Protein AF-A0A7L3PLE3-F1 (afdb_monomer_lite)

Structure (mmCIF, N/CA/C/O backbone):
data_AF-A0A7L3PLE3-F1
#
_entry.id   AF-A0A7L3PLE3-F1
#
loop_
_atom_site.group_PDB
_atom_site.id
_atom_site.type_symbol
_atom_site.label_atom_id
_atom_site.label_alt_id
_atom_site.label_comp_id
_atom_site.label_asym_id
_atom_site.label_entity_id
_atom_site.label_seq_id
_atom_site.pdbx_PDB_ins_code
_atom_site.Cartn_x
_atom_site.Cartn_y
_atom_site.Cartn_z
_atom_site.occupancy
_atom_site.B_iso_or_equiv
_atom_site.auth_seq_id
_atom_site.auth_comp_id
_atom_site.auth_asym_id
_atom_site.auth_atom_id
_atom_site.pdbx_PDB_model_num
ATOM 1 N N . ARG A 1 1 ? 5.176 6.573 13.382 1.00 50.59 1 ARG A N 1
ATOM 2 C CA . ARG A 1 1 ? 4.150 7.516 12.869 1.00 50.59 1 ARG A CA 1
ATOM 3 C C . ARG A 1 1 ? 3.303 6.745 11.863 1.00 50.59 1 ARG A C 1
ATOM 5 O O . ARG A 1 1 ? 3.890 6.199 10.942 1.00 50.59 1 ARG A O 1
ATOM 12 N N . GLY A 1 2 ? 2.000 6.578 12.108 1.00 58.78 2 GLY A N 1
ATOM 13 C CA . GLY A 1 2 ? 1.103 5.832 11.211 1.00 58.78 2 GLY A CA 1
ATOM 14 C C . GLY A 1 2 ? 0.739 6.632 9.957 1.00 58.78 2 GLY A C 1
ATOM 15 O O . GLY A 1 2 ? 0.908 7.849 9.949 1.00 58.78 2 GLY A O 1
ATOM 16 N N . LEU A 1 3 ? 0.253 5.943 8.919 1.00 67.19 3 LEU A N 1
ATOM 17 C CA . LEU A 1 3 ? -0.125 6.536 7.626 1.00 67.19 3 LEU A CA 1
ATOM 18 C C . LEU A 1 3 ? -1.317 7.507 7.739 1.00 67.19 3 LEU A C 1
ATOM 20 O O . LEU A 1 3 ? -1.424 8.447 6.960 1.00 67.19 3 LEU A O 1
ATOM 24 N N . PHE A 1 4 ? -2.172 7.305 8.745 1.00 73.00 4 PHE A N 1
ATOM 25 C CA . PHE A 1 4 ? -3.330 8.145 9.034 1.00 73.00 4 PHE A CA 1
ATOM 26 C C .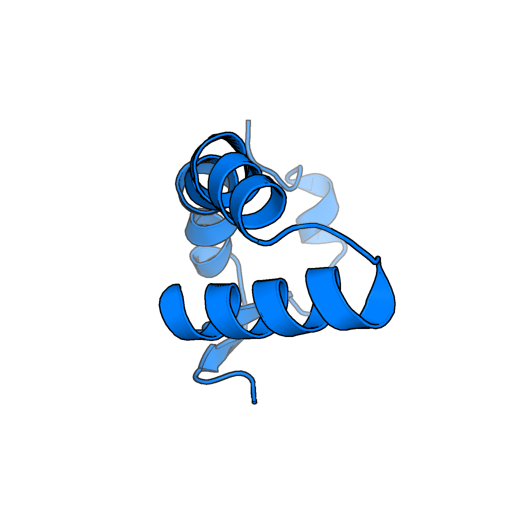 PHE A 1 4 ? -3.194 8.755 10.437 1.00 73.00 4 PHE A C 1
ATOM 28 O O . PHE A 1 4 ? -3.075 8.003 11.413 1.00 73.00 4 PHE A O 1
ATOM 35 N N . PRO A 1 5 ? -3.170 10.093 10.583 1.00 74.88 5 PRO A N 1
ATOM 36 C CA . PRO A 1 5 ? -3.170 10.724 11.898 1.00 74.88 5 PRO A CA 1
ATOM 37 C C . PRO A 1 5 ? -4.484 10.418 12.646 1.00 74.88 5 PRO A C 1
ATOM 39 O O . PRO A 1 5 ? -5.533 10.350 12.004 1.00 74.88 5 PRO A O 1
ATOM 42 N N . PRO A 1 6 ? -4.479 10.285 13.987 1.00 72.06 6 PRO A N 1
ATOM 43 C CA . PRO A 1 6 ? -5.666 9.885 14.755 1.00 72.06 6 PRO A CA 1
ATOM 44 C C . PRO A 1 6 ? -6.910 10.746 14.494 1.00 72.06 6 PRO A C 1
ATOM 46 O O . PRO A 1 6 ? -8.003 10.211 14.348 1.00 72.06 6 PRO A O 1
ATOM 49 N N . LEU A 1 7 ? -6.726 12.062 14.348 1.00 71.44 7 LEU A N 1
ATOM 50 C CA . LEU A 1 7 ? -7.798 13.012 14.028 1.00 71.44 7 LEU A CA 1
ATOM 51 C C . LEU A 1 7 ? -8.479 12.710 12.685 1.00 71.44 7 LEU A C 1
ATOM 53 O O . LEU A 1 7 ? -9.687 12.858 12.574 1.00 71.44 7 LEU A O 1
ATOM 57 N N . SER A 1 8 ? -7.736 12.237 11.678 1.00 75.88 8 SER A N 1
ATOM 58 C CA . SER A 1 8 ? -8.323 11.901 10.372 1.00 75.88 8 SER A CA 1
ATOM 59 C C . SER A 1 8 ? -9.241 10.683 10.436 1.00 75.88 8 SER A C 1
ATOM 61 O O . SER A 1 8 ? -10.240 10.646 9.733 1.00 75.88 8 SER A O 1
ATOM 63 N N . LEU A 1 9 ? -8.946 9.717 11.312 1.00 82.19 9 LEU A N 1
ATOM 64 C CA . LEU A 1 9 ? -9.758 8.508 11.469 1.00 82.19 9 LEU A CA 1
ATOM 65 C C . LEU A 1 9 ? -11.068 8.777 12.215 1.00 82.19 9 LEU A C 1
ATOM 67 O O . LEU A 1 9 ? -12.038 8.062 11.997 1.00 82.19 9 LEU A O 1
ATOM 71 N N . GLN A 1 10 ? -11.097 9.797 13.076 1.00 84.75 10 GLN A N 1
ATOM 72 C CA . GLN A 1 10 ? -12.297 10.208 13.814 1.00 84.75 10 GLN A CA 1
ATOM 73 C C . GLN A 1 10 ? -13.324 10.929 12.933 1.00 84.75 10 GLN A C 1
ATOM 75 O O . GLN A 1 10 ? -14.481 11.031 13.318 1.00 84.75 10 GLN A O 1
ATOM 80 N N . LEU A 1 11 ? -12.905 11.416 11.762 1.00 90.12 11 LEU A N 1
ATOM 81 C CA . LEU A 1 11 ? -13.778 12.063 10.781 1.00 90.12 11 LEU A CA 1
ATOM 82 C C . LEU A 1 11 ? -14.382 11.070 9.775 1.00 90.12 11 LEU A C 1
ATOM 84 O O . LEU A 1 11 ? -15.151 11.480 8.913 1.00 90.12 11 LEU A O 1
ATOM 88 N N . LEU A 1 12 ? -13.995 9.791 9.829 1.00 89.81 12 LEU A N 1
ATOM 89 C CA . LEU A 1 12 ? -14.481 8.764 8.909 1.00 89.81 12 LEU A CA 1
ATOM 90 C C . LEU A 1 12 ? -15.642 7.999 9.546 1.00 89.81 12 LEU A C 1
ATOM 92 O O . LEU A 1 12 ? -15.432 7.239 10.492 1.00 89.81 12 LEU A O 1
ATOM 96 N N . ASP A 1 13 ? -16.835 8.133 8.964 1.00 94.00 13 ASP A N 1
ATOM 97 C CA . ASP A 1 13 ? -18.028 7.385 9.387 1.00 94.00 13 ASP A CA 1
ATOM 98 C C . ASP A 1 13 ? -17.919 5.881 9.084 1.00 94.00 13 ASP A C 1
ATOM 100 O O . ASP A 1 13 ? -18.508 5.052 9.774 1.00 94.00 13 ASP A O 1
ATOM 104 N N . LEU A 1 14 ? -17.146 5.519 8.053 1.00 92.88 14 LEU A N 1
AT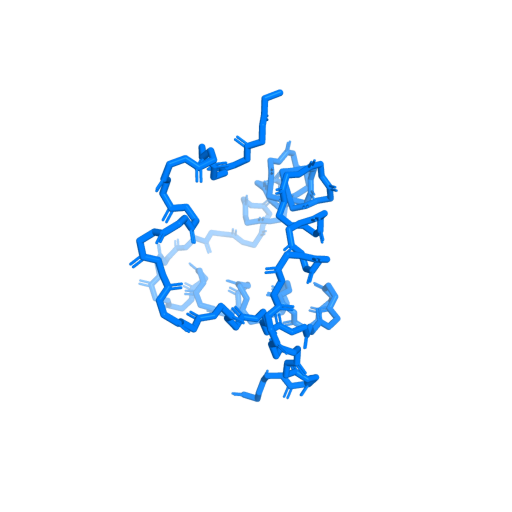OM 105 C CA . LEU A 1 14 ? -16.917 4.140 7.631 1.00 92.88 14 LEU A CA 1
ATOM 106 C C . LEU A 1 14 ? -15.491 3.964 7.098 1.00 92.88 14 LEU A C 1
ATOM 108 O O . LEU A 1 14 ? -15.024 4.727 6.251 1.00 92.88 14 LEU A O 1
ATOM 112 N N . LYS A 1 15 ? -14.805 2.921 7.565 1.00 93.62 15 LYS A N 1
ATOM 113 C CA . LYS A 1 15 ? -13.432 2.569 7.192 1.00 93.62 15 LYS A CA 1
ATOM 114 C C . LYS A 1 15 ? -13.431 1.192 6.537 1.00 93.62 15 LYS A C 1
ATOM 116 O O . LYS A 1 15 ? -13.728 0.191 7.185 1.00 93.62 15 LYS A O 1
ATOM 121 N N . ILE A 1 16 ? -13.071 1.136 5.258 1.00 94.12 16 ILE A N 1
ATOM 122 C CA . ILE A 1 16 ? -13.018 -0.108 4.480 1.00 94.12 16 ILE A CA 1
ATOM 123 C C . ILE A 1 16 ? -11.571 -0.404 4.090 1.00 94.12 16 ILE A C 1
ATOM 125 O O . ILE A 1 16 ? -10.870 0.470 3.579 1.00 94.12 16 ILE A O 1
ATOM 129 N N . PHE A 1 17 ? -11.137 -1.647 4.286 1.00 94.50 17 PHE A N 1
ATOM 130 C CA . PHE A 1 17 ? -9.869 -2.157 3.771 1.00 94.50 17 PHE A CA 1
ATOM 131 C C . PHE A 1 17 ? -10.127 -3.258 2.742 1.00 94.50 17 PHE A C 1
ATOM 133 O O . PHE A 1 17 ? -10.808 -4.238 3.027 1.00 94.50 17 PHE A O 1
ATOM 140 N N . VAL A 1 18 ? -9.579 -3.111 1.537 1.00 95.00 18 VAL A N 1
ATOM 141 C CA . VAL A 1 18 ? -9.678 -4.139 0.493 1.00 95.00 18 VAL A CA 1
ATOM 142 C C . VAL A 1 18 ? -8.436 -5.014 0.560 1.00 95.00 18 VAL A C 1
ATOM 144 O O . VAL A 1 18 ? -7.334 -4.546 0.263 1.00 95.00 18 VAL A O 1
ATOM 147 N N . ASP A 1 19 ? -8.620 -6.273 0.948 1.00 94.31 19 ASP A N 1
ATOM 148 C CA . ASP A 1 19 ? -7.535 -7.237 1.067 1.00 94.31 19 ASP A CA 1
ATOM 149 C C . ASP A 1 19 ? -7.428 -8.117 -0.182 1.00 94.31 19 ASP A C 1
ATOM 151 O O . ASP A 1 19 ? -8.415 -8.583 -0.762 1.00 94.31 19 ASP A O 1
ATOM 155 N N . THR A 1 20 ? -6.204 -8.286 -0.666 1.00 93.88 20 THR A N 1
ATOM 156 C CA . THR A 1 20 ? -5.891 -9.031 -1.887 1.00 93.88 20 THR A CA 1
ATOM 157 C C . THR A 1 20 ? -4.435 -9.468 -1.849 1.00 93.88 20 THR A C 1
ATOM 159 O O . THR A 1 20 ? -3.551 -8.708 -1.431 1.00 93.88 20 THR A O 1
ATOM 162 N N . ASP A 1 21 ? -4.167 -10.661 -2.366 1.00 92.31 21 ASP A N 1
ATOM 163 C CA . ASP A 1 21 ? -2.828 -11.234 -2.391 1.00 92.31 21 ASP A CA 1
ATOM 164 C C . ASP A 1 21 ? -1.822 -10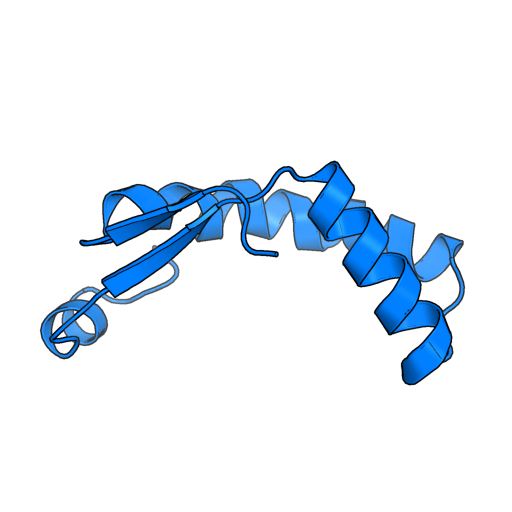.331 -3.125 1.00 92.31 21 ASP A C 1
ATOM 166 O O . ASP A 1 21 ? -2.146 -9.560 -4.041 1.00 92.31 21 ASP A O 1
ATOM 170 N N . SER A 1 22 ? -0.572 -10.344 -2.655 1.00 91.62 22 SER A N 1
ATOM 171 C CA . SER A 1 22 ? 0.466 -9.431 -3.148 1.00 91.62 22 SER A CA 1
ATOM 172 C C . SER A 1 22 ? 0.841 -9.678 -4.608 1.00 91.62 22 SER A C 1
ATOM 174 O O . SER A 1 22 ? 1.185 -8.729 -5.313 1.00 91.62 22 SER A O 1
ATOM 176 N N . ASP A 1 23 ? 0.763 -10.927 -5.058 1.00 92.81 23 ASP A N 1
ATOM 177 C CA . ASP A 1 23 ? 1.010 -11.352 -6.435 1.00 92.81 23 ASP A CA 1
ATOM 178 C C . ASP A 1 23 ? -0.088 -10.851 -7.381 1.00 92.81 23 ASP A C 1
ATOM 180 O O . ASP A 1 23 ? 0.224 -10.226 -8.393 1.00 92.81 23 ASP A O 1
ATOM 184 N N . ILE A 1 24 ? -1.364 -10.986 -7.012 1.00 93.81 24 ILE A N 1
ATOM 185 C CA . ILE A 1 24 ? -2.498 -10.446 -7.771 1.00 93.81 24 ILE A CA 1
ATOM 186 C C . ILE A 1 24 ? -2.354 -8.926 -7.912 1.00 93.81 24 ILE A C 1
ATOM 188 O O . ILE A 1 24 ? -2.469 -8.375 -9.014 1.00 93.81 24 ILE A O 1
ATOM 192 N N . ARG A 1 25 ? -2.042 -8.227 -6.812 1.00 94.12 25 ARG A N 1
ATOM 193 C CA . ARG A 1 25 ? -1.808 -6.774 -6.829 1.00 94.12 25 ARG A CA 1
ATOM 194 C C . ARG A 1 25 ? -0.618 -6.391 -7.706 1.00 94.12 25 ARG A C 1
ATOM 196 O O . ARG A 1 25 ? -0.700 -5.397 -8.432 1.00 94.12 25 ARG A O 1
ATOM 203 N N . LEU A 1 26 ? 0.468 -7.164 -7.670 1.00 94.81 26 LEU A N 1
ATOM 204 C CA . LEU A 1 26 ? 1.638 -6.941 -8.515 1.00 94.81 26 LEU A CA 1
ATOM 205 C C . LEU A 1 26 ? 1.309 -7.149 -9.997 1.00 94.81 26 LEU A C 1
ATOM 207 O O . LEU A 1 26 ? 1.646 -6.288 -10.804 1.00 94.81 26 LEU A O 1
ATOM 211 N N . VAL A 1 27 ? 0.604 -8.222 -10.358 1.00 95.19 27 VAL A N 1
ATOM 212 C CA . VAL A 1 27 ? 0.196 -8.503 -11.744 1.00 95.19 27 VAL A CA 1
ATOM 213 C C . VAL A 1 27 ? -0.696 -7.388 -12.287 1.00 95.19 27 VAL A C 1
ATOM 215 O O . VAL A 1 27 ? -0.452 -6.883 -13.385 1.00 95.19 27 VAL A O 1
ATOM 218 N N . ARG A 1 28 ? -1.690 -6.937 -11.512 1.00 94.62 28 ARG A N 1
ATOM 219 C CA . ARG A 1 28 ? -2.539 -5.795 -11.896 1.00 94.62 28 ARG A CA 1
ATOM 220 C C . ARG A 1 28 ? -1.722 -4.517 -12.066 1.00 94.62 28 ARG A C 1
ATOM 222 O O . ARG A 1 28 ? -1.905 -3.794 -13.044 1.00 94.62 28 ARG A O 1
ATOM 229 N N . ARG A 1 29 ? -0.787 -4.254 -11.146 1.00 94.62 29 ARG A N 1
ATOM 230 C CA . ARG A 1 29 ? 0.117 -3.101 -11.227 1.00 94.62 29 ARG A CA 1
ATOM 231 C C . ARG A 1 29 ? 0.993 -3.159 -12.474 1.00 94.62 29 ARG A C 1
ATOM 233 O O . ARG A 1 29 ? 1.113 -2.136 -13.133 1.00 94.62 29 ARG A O 1
ATOM 240 N N . LEU A 1 30 ? 1.576 -4.315 -12.788 1.00 95.44 30 LEU A N 1
ATOM 241 C CA . LEU A 1 30 ? 2.402 -4.525 -13.979 1.00 95.44 30 LEU A CA 1
ATOM 242 C C . LEU A 1 30 ? 1.604 -4.245 -15.248 1.00 95.44 30 LEU A C 1
ATOM 244 O O . LEU A 1 30 ? 2.015 -3.407 -16.044 1.00 95.44 30 LEU A O 1
ATOM 248 N N . ARG A 1 31 ? 0.431 -4.873 -15.394 1.00 95.31 31 ARG A N 1
ATOM 249 C CA . ARG A 1 31 ? -0.447 -4.662 -16.554 1.00 95.31 31 ARG A CA 1
ATOM 250 C C . ARG A 1 31 ? -0.773 -3.185 -16.750 1.00 95.31 31 ARG A C 1
ATOM 252 O O . ARG A 1 31 ? -0.567 -2.666 -17.842 1.00 95.31 31 ARG A O 1
ATOM 259 N N . ARG A 1 32 ? -1.213 -2.501 -15.692 1.00 95.62 32 ARG A N 1
ATOM 260 C CA . ARG A 1 32 ? -1.574 -1.078 -15.732 1.00 95.62 32 ARG A CA 1
ATOM 261 C C . ARG A 1 32 ? -0.376 -0.178 -16.043 1.00 95.62 32 ARG A C 1
ATOM 263 O O . ARG A 1 32 ? -0.450 0.682 -16.908 1.00 95.62 32 ARG A O 1
ATOM 270 N N . ASP A 1 33 ? 0.739 -0.355 -15.336 1.00 95.19 33 ASP A N 1
ATOM 271 C CA . ASP A 1 33 ? 1.910 0.513 -15.488 1.00 95.19 33 ASP A CA 1
ATOM 272 C C . ASP A 1 33 ? 2.587 0.339 -16.867 1.00 95.19 33 ASP A C 1
ATOM 274 O O . ASP A 1 33 ? 3.121 1.313 -17.396 1.00 95.19 33 ASP A O 1
ATOM 278 N N . ILE A 1 34 ? 2.528 -0.853 -17.471 1.00 95.06 34 ILE A N 1
ATOM 279 C CA . ILE A 1 34 ? 3.029 -1.091 -18.834 1.00 95.06 34 ILE A CA 1
ATOM 280 C C . ILE A 1 34 ? 2.053 -0.521 -19.874 1.00 95.06 34 ILE A C 1
ATOM 282 O O . ILE A 1 34 ? 2.456 0.281 -20.711 1.00 95.06 34 ILE A O 1
ATOM 286 N N . SER A 1 35 ? 0.770 -0.899 -19.809 1.00 94.88 35 SER A N 1
ATOM 287 C CA . SER A 1 35 ? -0.208 -0.556 -20.856 1.00 94.88 35 SER A CA 1
ATOM 288 C C . SER A 1 35 ? -0.667 0.903 -20.840 1.00 94.88 35 SER A C 1
ATOM 290 O O . SER A 1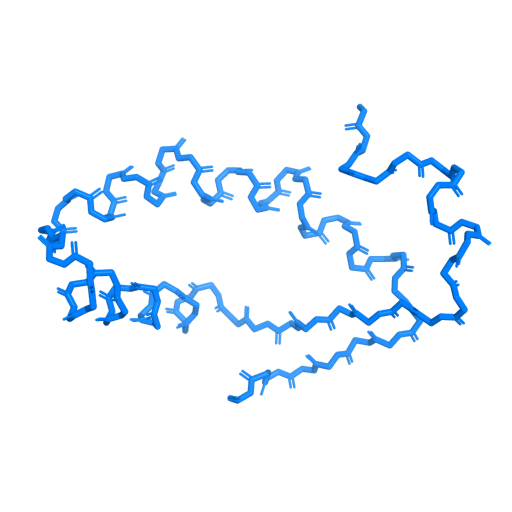 35 ? -0.837 1.492 -21.901 1.00 94.88 35 SER A O 1
ATOM 292 N N . GLU A 1 36 ? -0.841 1.507 -19.663 1.00 94.56 36 GLU A N 1
ATOM 293 C CA . GLU A 1 36 ? -1.417 2.855 -19.537 1.00 94.56 36 GLU A CA 1
ATOM 294 C C . GLU A 1 36 ? -0.359 3.932 -19.281 1.00 94.56 36 GLU A C 1
ATOM 296 O O . GLU A 1 36 ? -0.601 5.113 -19.518 1.00 94.56 36 GLU A O 1
ATOM 301 N N . ARG A 1 37 ? 0.812 3.552 -18.750 1.00 91.81 37 ARG A N 1
ATOM 302 C CA . ARG A 1 37 ? 1.864 4.502 -18.337 1.00 91.81 37 ARG A CA 1
ATOM 303 C C . ARG A 1 37 ? 3.177 4.335 -19.101 1.00 91.81 37 ARG A C 1
ATOM 305 O O . ARG A 1 37 ? 4.123 5.061 -18.800 1.00 91.81 37 ARG A O 1
ATOM 312 N N . GLY A 1 38 ? 3.248 3.387 -20.041 1.00 92.00 38 GLY A N 1
ATOM 313 C CA . GLY A 1 38 ? 4.413 3.159 -20.900 1.00 92.00 38 GLY A CA 1
ATOM 314 C C . GLY A 1 38 ? 5.691 2.785 -20.145 1.00 92.00 38 GLY A C 1
ATOM 315 O O . GLY A 1 38 ? 6.786 3.107 -20.600 1.00 92.00 38 GLY A O 1
ATOM 316 N N . ARG A 1 39 ? 5.580 2.174 -18.957 1.00 92.56 39 ARG A N 1
ATOM 317 C CA . ARG A 1 39 ? 6.751 1.781 -18.161 1.00 92.56 39 ARG A CA 1
ATOM 318 C C . ARG A 1 39 ? 7.305 0.439 -18.619 1.00 92.56 39 ARG A C 1
ATOM 320 O O . ARG A 1 39 ? 6.546 -0.468 -18.940 1.00 92.56 39 ARG A O 1
ATOM 327 N N . ASP A 1 40 ? 8.624 0.298 -18.541 1.00 95.06 40 ASP A N 1
ATOM 328 C CA . ASP A 1 40 ? 9.301 -0.984 -18.726 1.00 95.06 40 ASP A CA 1
ATOM 329 C C . ASP A 1 40 ? 9.122 -1.920 -17.514 1.00 95.06 40 ASP A C 1
ATOM 331 O O . ASP A 1 40 ? 9.043 -1.473 -16.361 1.00 95.06 40 ASP A O 1
ATOM 335 N N . ILE A 1 41 ? 9.081 -3.229 -17.779 1.00 94.25 41 ILE A N 1
ATOM 336 C CA . ILE A 1 41 ? 8.831 -4.270 -16.778 1.00 94.25 41 ILE A CA 1
ATOM 337 C C . ILE A 1 41 ? 9.882 -4.273 -15.661 1.00 94.25 41 ILE A C 1
ATOM 339 O O . ILE A 1 41 ? 9.511 -4.303 -14.482 1.00 94.25 41 ILE A O 1
ATOM 343 N N . GLU A 1 42 ? 11.168 -4.143 -15.998 1.00 95.56 42 GLU A N 1
ATOM 344 C CA . GLU A 1 42 ? 12.259 -4.118 -15.017 1.00 95.56 42 GLU A CA 1
ATOM 345 C C . GLU A 1 42 ? 12.137 -2.891 -14.116 1.00 95.56 42 GLU A C 1
ATOM 347 O O . GLU A 1 42 ? 12.282 -2.969 -12.892 1.00 95.56 42 GLU A O 1
ATOM 352 N N . GLY A 1 43 ? 11.773 -1.746 -14.700 1.00 94.81 43 GLY A N 1
ATOM 353 C CA . GLY A 1 43 ? 11.504 -0.519 -13.956 1.00 94.81 43 GLY A CA 1
ATOM 354 C C . GLY A 1 43 ? 10.375 -0.683 -12.934 1.00 94.81 43 GLY A C 1
ATOM 355 O O . GLY A 1 43 ? 10.507 -0.265 -11.776 1.00 94.81 43 GLY A O 1
ATOM 356 N N . VAL A 1 44 ? 9.271 -1.326 -13.327 1.00 95.19 44 VAL A N 1
ATOM 357 C CA . VAL A 1 44 ? 8.115 -1.549 -12.445 1.00 95.19 44 VAL A CA 1
ATOM 358 C C . VAL A 1 44 ? 8.458 -2.511 -11.307 1.00 95.19 44 VAL A C 1
ATOM 360 O O . VAL A 1 44 ? 8.090 -2.221 -10.159 1.00 95.19 44 VAL A O 1
ATOM 363 N N . ILE A 1 45 ? 9.180 -3.601 -11.590 1.00 95.75 45 ILE A N 1
ATOM 364 C CA . ILE A 1 45 ? 9.625 -4.591 -10.594 1.00 95.75 45 ILE A CA 1
ATOM 365 C C . ILE A 1 45 ? 10.627 -3.962 -9.621 1.00 95.75 45 ILE A C 1
ATOM 367 O O . ILE A 1 45 ? 10.455 -4.061 -8.403 1.00 95.75 45 ILE A O 1
ATOM 371 N N . LYS A 1 46 ? 11.627 -3.232 -10.127 1.00 96.56 46 LYS A N 1
ATOM 372 C CA . LYS A 1 46 ? 12.609 -2.522 -9.296 1.00 96.56 46 LYS A CA 1
ATOM 373 C C . LYS A 1 46 ? 11.932 -1.524 -8.362 1.00 96.56 46 LYS A C 1
ATOM 375 O O . LYS A 1 46 ? 12.242 -1.487 -7.171 1.00 96.56 46 LYS A O 1
ATOM 380 N N . GLN A 1 47 ? 10.975 -0.743 -8.867 1.00 94.94 47 GLN A N 1
ATOM 381 C CA . GLN A 1 47 ? 10.198 0.177 -8.034 1.00 94.94 47 GLN A CA 1
ATOM 382 C C . GLN A 1 47 ? 9.344 -0.574 -7.003 1.00 94.94 47 GLN A C 1
ATOM 384 O O . GLN A 1 47 ? 9.232 -0.127 -5.859 1.00 94.94 47 GLN A O 1
ATOM 389 N N . TYR A 1 48 ? 8.738 -1.697 -7.399 1.00 95.69 48 TYR A N 1
ATOM 390 C CA . TYR A 1 48 ? 7.901 -2.496 -6.511 1.00 95.69 48 TYR A CA 1
ATOM 391 C C . TYR A 1 48 ? 8.695 -2.989 -5.301 1.00 95.69 48 TYR A C 1
ATOM 393 O O . TYR A 1 48 ? 8.318 -2.702 -4.167 1.00 95.69 48 TYR A O 1
ATOM 401 N N . ASN A 1 49 ? 9.824 -3.650 -5.554 1.00 95.81 49 ASN A N 1
ATOM 402 C CA . ASN A 1 49 ? 10.663 -4.229 -4.511 1.00 95.81 49 ASN A CA 1
ATOM 403 C C . ASN A 1 49 ? 11.333 -3.161 -3.646 1.00 95.81 49 ASN A C 1
ATOM 405 O O . ASN A 1 49 ? 11.404 -3.313 -2.431 1.00 95.81 49 ASN A O 1
ATOM 409 N N . LYS A 1 50 ? 11.803 -2.065 -4.255 1.00 96.75 50 LYS A N 1
ATOM 410 C CA . LYS A 1 50 ? 12.530 -1.023 -3.522 1.00 96.75 50 LYS A CA 1
ATOM 411 C C . LYS A 1 50 ? 11.623 -0.151 -2.656 1.00 96.75 50 LYS A C 1
ATOM 413 O O . LYS A 1 50 ? 12.056 0.299 -1.601 1.00 96.75 50 LYS A O 1
ATOM 418 N N . PHE A 1 51 ? 10.398 0.126 -3.106 1.00 95.75 51 PHE A N 1
ATOM 419 C CA . PHE A 1 51 ? 9.557 1.146 -2.475 1.00 95.75 51 PHE A CA 1
ATOM 420 C C . PHE A 1 51 ? 8.145 0.666 -2.151 1.00 95.75 51 PHE A C 1
ATOM 422 O O . PHE A 1 51 ? 7.675 0.888 -1.041 1.00 95.75 51 PHE A O 1
ATOM 429 N N . VAL A 1 52 ? 7.454 0.018 -3.094 1.00 95.31 52 VAL A N 1
ATOM 430 C CA . VAL A 1 52 ? 6.014 -0.263 -2.941 1.00 95.31 52 VAL A CA 1
ATOM 431 C C . VAL A 1 52 ? 5.755 -1.354 -1.911 1.00 95.31 52 VAL A C 1
ATOM 433 O O . VAL A 1 52 ? 4.932 -1.153 -1.023 1.00 95.31 52 VAL A O 1
ATOM 436 N N . LYS A 1 53 ? 6.448 -2.493 -2.011 1.00 95.06 53 LYS A N 1
ATOM 437 C CA . LYS A 1 53 ? 6.275 -3.608 -1.079 1.00 95.06 53 LYS A CA 1
ATOM 438 C C . LYS A 1 53 ? 6.697 -3.230 0.349 1.00 95.06 53 LYS A C 1
ATOM 440 O O . LYS A 1 53 ? 5.860 -3.379 1.234 1.00 95.06 53 LYS A O 1
ATOM 445 N N . PRO A 1 54 ? 7.886 -2.636 0.587 1.00 96.56 54 PRO A N 1
ATOM 446 C CA . PRO A 1 54 ? 8.262 -2.189 1.927 1.00 96.56 54 PRO A CA 1
ATOM 447 C C . PRO A 1 54 ? 7.277 -1.175 2.515 1.00 96.56 54 PRO A C 1
ATOM 449 O O . PRO A 1 54 ? 6.910 -1.282 3.680 1.00 96.56 54 PRO A O 1
ATOM 452 N N . ALA A 1 55 ? 6.796 -0.219 1.712 1.00 94.75 55 ALA A N 1
ATOM 453 C CA . ALA A 1 55 ? 5.817 0.752 2.188 1.00 94.75 55 ALA A CA 1
ATOM 454 C C . ALA A 1 55 ? 4.463 0.105 2.513 1.00 94.75 55 ALA A C 1
ATOM 456 O O . ALA A 1 55 ? 3.819 0.492 3.490 1.00 94.75 55 ALA A O 1
ATOM 457 N N . PHE A 1 56 ? 4.034 -0.882 1.720 1.00 94.94 56 PHE A N 1
ATOM 458 C CA . PHE A 1 56 ? 2.822 -1.635 2.010 1.00 94.94 56 PHE A CA 1
ATOM 459 C C . PHE A 1 56 ? 2.951 -2.390 3.332 1.00 94.94 56 PHE A C 1
ATOM 461 O O . PHE A 1 56 ? 2.130 -2.171 4.220 1.00 94.94 56 PHE A O 1
ATOM 468 N N . ASP A 1 57 ? 4.000 -3.197 3.480 1.00 94.25 57 ASP A N 1
ATOM 469 C CA . ASP A 1 57 ? 4.219 -4.039 4.658 1.00 94.25 57 ASP A CA 1
ATOM 470 C C . ASP A 1 57 ? 4.381 -3.174 5.930 1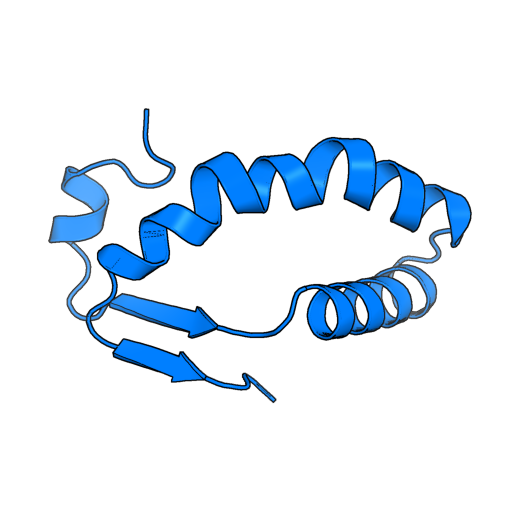.00 94.25 57 ASP A C 1
ATOM 472 O O . ASP A 1 57 ? 3.813 -3.475 6.979 1.00 94.25 57 ASP A O 1
ATOM 476 N N . GLN A 1 58 ? 5.098 -2.047 5.835 1.00 93.94 58 GLN A N 1
ATOM 477 C CA . GLN A 1 58 ? 5.390 -1.187 6.985 1.00 93.94 58 GLN A CA 1
ATOM 478 C C . GLN A 1 58 ? 4.237 -0.253 7.374 1.00 93.94 58 GLN A C 1
ATOM 480 O O . GLN A 1 58 ? 4.061 0.032 8.561 1.00 93.94 58 GLN A O 1
ATOM 485 N N . TYR A 1 59 ? 3.476 0.265 6.406 1.00 91.88 59 TYR A N 1
ATOM 486 C CA . TYR A 1 59 ? 2.546 1.366 6.671 1.00 91.88 59 TYR A CA 1
ATOM 487 C C . TYR A 1 59 ? 1.102 1.116 6.253 1.00 91.88 59 TYR A C 1
ATOM 489 O O . TYR A 1 59 ? 0.225 1.721 6.859 1.00 91.88 59 TYR A O 1
ATOM 497 N N . ILE A 1 60 ? 0.835 0.274 5.250 1.00 92.81 60 ILE A N 1
ATOM 498 C CA . ILE A 1 60 ? -0.519 0.083 4.699 1.00 92.81 60 ILE A CA 1
ATOM 499 C C . ILE A 1 60 ? -1.165 -1.171 5.288 1.00 92.81 60 ILE A C 1
ATOM 501 O O . ILE A 1 60 ? -2.268 -1.105 5.812 1.00 92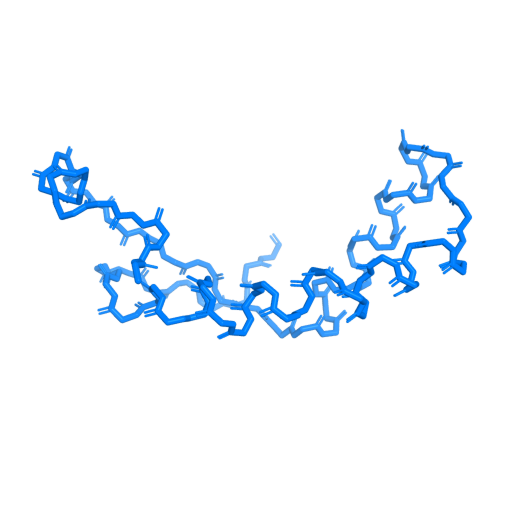.81 60 ILE A O 1
ATOM 505 N N . GLN A 1 61 ? -0.478 -2.313 5.273 1.00 94.19 61 GLN A N 1
ATOM 506 C CA . GLN A 1 61 ? -1.001 -3.554 5.846 1.00 94.19 61 GLN A CA 1
ATOM 507 C C . GLN A 1 61 ? -1.414 -3.399 7.320 1.00 94.19 61 GLN A C 1
ATOM 509 O O . GLN A 1 61 ? -2.504 -3.852 7.678 1.00 94.19 61 GLN A O 1
ATOM 514 N N . PRO A 1 62 ? -0.649 -2.694 8.183 1.00 94.06 62 PRO A N 1
ATOM 515 C CA . PRO A 1 62 ? -1.054 -2.504 9.570 1.00 94.06 62 PRO A CA 1
ATOM 516 C C . PRO A 1 62 ? -2.332 -1.677 9.745 1.00 94.06 62 PRO A C 1
ATOM 518 O O . PRO A 1 62 ? -2.909 -1.726 10.827 1.00 94.06 62 PRO A O 1
ATOM 521 N N . THR A 1 63 ? -2.790 -0.918 8.738 1.00 93.19 63 THR A N 1
ATOM 522 C CA . THR A 1 63 ? -4.037 -0.138 8.843 1.00 93.19 63 THR A CA 1
ATOM 523 C C . THR A 1 63 ? -5.281 -0.995 8.649 1.00 93.19 63 THR A C 1
ATOM 525 O O . THR A 1 63 ? -6.364 -0.538 8.995 1.00 93.19 63 THR A O 1
ATOM 528 N N . MET A 1 64 ? -5.149 -2.238 8.170 1.00 93.75 64 MET A N 1
ATOM 529 C CA . MET A 1 64 ? -6.264 -3.188 8.070 1.00 93.75 64 MET A CA 1
ATOM 530 C C . MET A 1 64 ? -6.976 -3.380 9.415 1.00 93.75 64 MET A C 1
ATOM 532 O O . MET A 1 64 ? -8.196 -3.449 9.464 1.00 93.75 64 MET A O 1
ATOM 536 N N . ARG A 1 65 ? -6.227 -3.363 10.526 1.00 92.31 65 ARG A N 1
ATOM 537 C CA . ARG A 1 65 ? -6.780 -3.489 11.886 1.00 92.31 65 ARG A CA 1
ATOM 538 C C . ARG A 1 65 ? -7.652 -2.306 12.332 1.00 92.31 65 ARG A C 1
ATOM 540 O O . ARG A 1 65 ? -8.256 -2.372 13.393 1.00 92.31 65 ARG A O 1
ATOM 547 N N . LEU A 1 66 ? -7.616 -1.197 11.592 1.00 92.38 66 LEU A N 1
ATOM 548 C CA . LEU A 1 66 ? -8.384 0.019 11.869 1.00 92.38 66 LEU A CA 1
ATOM 549 C C . LEU A 1 66 ? -9.672 0.082 11.034 1.00 92.38 66 LEU A C 1
ATOM 551 O O . LEU A 1 66 ? -10.426 1.043 11.173 1.00 92.38 66 LEU A O 1
ATOM 555 N N . ALA A 1 67 ? -9.890 -0.881 10.134 1.00 93.75 67 ALA A N 1
ATOM 556 C CA . ALA A 1 67 ? -11.056 -0.922 9.268 1.00 93.75 67 ALA A CA 1
ATOM 557 C C . ALA A 1 67 ? -12.262 -1.531 9.986 1.00 93.75 67 ALA A C 1
ATOM 559 O O . ALA A 1 67 ? -12.127 -2.501 10.727 1.00 93.75 67 ALA A O 1
ATOM 560 N N . ASP A 1 68 ? -13.440 -0.974 9.716 1.00 95.19 68 ASP A N 1
ATOM 561 C CA . ASP A 1 68 ? -14.715 -1.528 10.165 1.00 95.19 68 ASP A CA 1
ATOM 562 C C . ASP A 1 68 ? -15.100 -2.738 9.295 1.00 95.19 68 ASP A C 1
ATOM 564 O O . ASP A 1 68 ? -15.695 -3.699 9.775 1.00 95.19 68 ASP A O 1
ATOM 568 N N . ILE A 1 69 ? -14.729 -2.703 8.007 1.00 95.69 69 ILE A N 1
ATOM 569 C CA . ILE A 1 69 ? -14.989 -3.772 7.037 1.00 95.69 69 ILE A CA 1
ATOM 570 C C . ILE A 1 69 ? -13.700 -4.126 6.299 1.00 95.69 69 ILE A C 1
ATOM 572 O O . ILE A 1 69 ? -13.029 -3.254 5.742 1.00 95.69 69 ILE A O 1
ATOM 576 N N . VAL A 1 70 ? -13.401 -5.425 6.225 1.00 95.31 70 VAL A N 1
ATOM 577 C CA . VAL A 1 70 ? -12.367 -5.967 5.338 1.00 95.31 70 VAL A CA 1
ATOM 578 C C . VAL A 1 70 ? -13.042 -6.723 4.200 1.00 95.31 70 VAL A C 1
ATOM 580 O O . VAL A 1 70 ? -13.757 -7.694 4.437 1.00 95.31 70 VAL A O 1
ATOM 583 N N . VAL A 1 71 ? -12.822 -6.276 2.965 1.00 95.12 71 VAL A N 1
ATOM 584 C CA . VAL A 1 71 ? -13.348 -6.933 1.763 1.00 95.12 71 VAL A CA 1
ATOM 585 C C . VAL A 1 71 ? -12.264 -7.850 1.198 1.00 95.12 71 VAL A C 1
ATOM 587 O O . VAL A 1 71 ? -11.273 -7.340 0.667 1.00 95.12 71 VAL A O 1
ATOM 590 N N . PRO A 1 72 ? -12.413 -9.183 1.295 1.00 91.06 72 PRO A N 1
ATOM 591 C CA . PRO A 1 72 ? -11.460 -10.110 0.706 1.00 91.06 72 PRO A CA 1
ATOM 592 C C . PRO A 1 72 ? -11.639 -10.167 -0.813 1.00 91.06 72 PRO A C 1
ATOM 594 O O . PRO A 1 72 ? -12.750 -10.032 -1.324 1.00 91.06 72 PRO A O 1
ATOM 597 N N . ARG A 1 73 ? -10.552 -10.454 -1.538 1.00 80.06 73 ARG A N 1
ATOM 598 C CA . ARG A 1 73 ? -10.567 -10.700 -2.992 1.00 80.06 73 ARG A CA 1
ATOM 599 C C . ARG A 1 73 ? -11.184 -9.547 -3.786 1.00 80.06 73 ARG A C 1
ATOM 601 O O . ARG A 1 73 ? -12.012 -9.785 -4.667 1.00 80.06 73 ARG A O 1
ATOM 608 N N . GLY A 1 74 ? -10.770 -8.311 -3.494 1.00 64.12 74 GLY A N 1
ATOM 609 C CA . GLY A 1 74 ? -11.152 -7.142 -4.290 1.00 64.12 74 GLY A CA 1
ATOM 610 C C . GLY A 1 74 ? -10.936 -7.432 -5.775 1.00 64.12 74 GLY A C 1
ATOM 611 O O . GLY A 1 74 ? -9.794 -7.569 -6.225 1.00 64.12 74 GLY A O 1
ATOM 612 N N . THR A 1 75 ? -12.024 -7.653 -6.509 1.00 53.16 75 THR A N 1
ATOM 613 C CA . THR A 1 75 ? -11.990 -8.156 -7.888 1.00 53.16 75 THR A CA 1
ATOM 614 C C . THR A 1 75 ? -11.803 -7.007 -8.858 1.00 53.16 75 THR A C 1
ATOM 616 O O . THR A 1 75 ? -12.397 -5.937 -8.621 1.00 53.16 75 THR A O 1
#

Organism: NCBI:txid269412

Secondary structure (DSSP, 8-state):
--SS-HHHHHT-S--EEEE--HHHHHHHHHHHHHHTT---HHHHHHHIIIIIHHHIIIIIGGGGGG-SEEEES--

pLDDT: mean 89.98, std 10.25, range [50.59, 96.75]

Radius of gyration: 14.58 Å; chains: 1; bounding box: 31×24×36 Å

Foldseek 3Di:
DAPDDPVRLVPDPFFEAEDDDPVVVLVVQQCCCCPPVVDDNVVSVCCCVPPVVVCCVPHVVVCNVVGPYYHYPPD

InterPro domains:
  IPR006083 Phosphoribulokinase/uridine kinase [PF00485] (10-74)
  IPR027417 P-loop containing nucleoside triphosphate hydrolase [G3DSA:3.40.50.300] (2-75)
  IPR027417 P-loop containing nucleoside triphosphate hydrolase [SSF52540] (10-74)

Sequence (75 aa):
RGLFPPLSLQLLDLKIFVDTDSDIRLVRRLRRDISERGRDIEGVIKQYNKFVKPAFDQYIQPTMRLADIVVPRGT